Protein AF-A0A3M0K2I4-F1 (afdb_monomer_lite)

Sequence (155 aa):
MTFRAHPDPTQSLIPAYPCSLKLPDVLGKASSTHLDQNLFRFRSTHLEQILKVALRLKHENSGLSQILDQAEDWLCRLRAMAEEPQNSLPDIVIWMLQGDKRVAFARVPAHQVLYSRNIPNCCGRNCGKLQTIFLKVPLEERPGGILIFQTVFPH

Organism: NCBI:txid333673

Radius of gyration: 23.23 Å; chains: 1; bounding box: 52×56×61 Å

Structure (mmCIF, N/CA/C/O backbone):
data_AF-A0A3M0K2I4-F1
#
_entry.id   AF-A0A3M0K2I4-F1
#
loop_
_atom_site.group_PDB
_atom_site.id
_atom_site.type_symbol
_atom_site.label_atom_id
_atom_site.label_alt_id
_atom_site.label_comp_id
_atom_site.label_asym_id
_atom_site.label_entity_id
_atom_site.label_seq_id
_atom_site.pdbx_PDB_ins_code
_atom_site.Cartn_x
_atom_site.Cartn_y
_atom_site.Cartn_z
_atom_site.occupancy
_atom_site.B_iso_or_equiv
_atom_site.auth_seq_id
_atom_site.auth_comp_id
_atom_site.auth_asym_id
_atom_site.auth_atom_id
_atom_site.pdbx_PDB_model_num
ATOM 1 N N . MET A 1 1 ? 8.329 -45.652 9.429 1.00 36.06 1 MET A N 1
ATOM 2 C CA . MET A 1 1 ? 9.598 -44.898 9.353 1.00 36.06 1 MET A CA 1
ATOM 3 C C . MET A 1 1 ? 9.454 -43.842 8.272 1.00 36.06 1 MET A C 1
ATOM 5 O O . MET A 1 1 ? 9.585 -44.140 7.096 1.00 36.06 1 MET A O 1
ATOM 9 N N . THR A 1 2 ? 9.054 -42.640 8.668 1.00 29.14 2 THR A N 1
ATOM 10 C CA . THR A 1 2 ? 8.869 -41.480 7.793 1.00 29.14 2 THR A CA 1
ATOM 11 C C . THR A 1 2 ? 10.192 -40.728 7.705 1.00 29.14 2 THR A C 1
ATOM 13 O O . THR A 1 2 ? 10.646 -40.146 8.688 1.00 29.14 2 THR A O 1
ATOM 16 N N . PHE A 1 3 ? 10.832 -40.764 6.536 1.00 31.88 3 PHE A N 1
ATOM 17 C CA . PHE A 1 3 ? 12.002 -39.941 6.249 1.00 31.88 3 PHE A CA 1
ATOM 18 C C . PHE A 1 3 ? 11.559 -38.479 6.112 1.00 31.88 3 PHE A C 1
ATOM 20 O O . PHE A 1 3 ? 10.826 -38.124 5.191 1.00 31.88 3 PHE A O 1
ATOM 27 N N . ARG A 1 4 ? 11.988 -37.630 7.052 1.00 32.47 4 ARG A N 1
ATOM 28 C CA . ARG A 1 4 ? 11.958 -36.172 6.896 1.00 32.47 4 ARG A CA 1
ATOM 29 C C . ARG A 1 4 ? 13.015 -35.790 5.862 1.00 32.47 4 ARG A C 1
ATOM 31 O O . ARG A 1 4 ? 14.201 -35.978 6.113 1.00 32.47 4 ARG A O 1
ATOM 38 N N . ALA A 1 5 ? 12.587 -35.239 4.731 1.00 37.50 5 ALA A N 1
ATOM 39 C CA . ALA A 1 5 ? 13.474 -34.481 3.862 1.00 37.50 5 ALA A CA 1
ATOM 40 C C . ALA A 1 5 ? 13.844 -33.167 4.569 1.00 37.50 5 ALA A C 1
ATOM 42 O O . ALA A 1 5 ? 12.971 -32.437 5.044 1.00 37.50 5 ALA A O 1
ATOM 43 N N . HIS A 1 6 ? 15.144 -32.908 4.680 1.00 34.66 6 HIS A N 1
ATOM 44 C CA . HIS A 1 6 ? 15.691 -31.619 5.090 1.00 34.66 6 HIS A CA 1
ATOM 45 C C . HIS A 1 6 ? 15.278 -30.543 4.066 1.00 34.66 6 HIS A C 1
ATOM 47 O O . HIS A 1 6 ? 15.349 -30.820 2.868 1.00 34.66 6 HIS A O 1
ATOM 53 N N . PRO A 1 7 ? 14.863 -29.335 4.484 1.00 38.84 7 PRO A N 1
ATOM 54 C CA . PRO A 1 7 ? 14.606 -28.254 3.544 1.00 38.84 7 PRO A CA 1
ATOM 55 C C . PRO A 1 7 ? 15.931 -27.687 3.013 1.00 38.84 7 PRO A C 1
ATOM 57 O O . PRO A 1 7 ? 16.844 -27.385 3.782 1.00 38.84 7 PRO A O 1
ATOM 60 N N . ASP A 1 8 ? 16.012 -27.574 1.690 1.00 39.84 8 ASP A N 1
ATOM 61 C CA . ASP A 1 8 ? 17.095 -26.952 0.925 1.00 39.84 8 ASP A CA 1
ATOM 62 C C . ASP A 1 8 ? 17.180 -25.439 1.245 1.00 39.84 8 ASP A C 1
ATOM 64 O O . ASP A 1 8 ? 16.156 -24.749 1.165 1.00 39.84 8 ASP A O 1
ATOM 68 N N . PRO A 1 9 ? 18.352 -24.887 1.622 1.00 40.03 9 PRO A N 1
ATOM 69 C CA . PRO A 1 9 ? 18.477 -23.495 2.056 1.00 40.03 9 PRO A CA 1
ATOM 70 C C . PRO A 1 9 ? 18.473 -22.458 0.917 1.00 40.03 9 PRO A C 1
ATOM 72 O O . PRO A 1 9 ? 18.740 -21.285 1.170 1.00 40.03 9 PRO A O 1
ATOM 75 N N . THR A 1 10 ? 18.147 -22.839 -0.323 1.00 45.34 10 THR A N 1
ATOM 76 C CA . THR A 1 10 ? 18.149 -21.917 -1.478 1.00 45.34 10 THR A CA 1
ATOM 77 C C . THR A 1 10 ? 16.777 -21.425 -1.956 1.00 45.34 10 THR A C 1
ATOM 79 O O . THR A 1 10 ? 16.711 -20.657 -2.915 1.00 45.34 10 THR A O 1
ATOM 82 N N . GLN A 1 11 ? 15.673 -21.738 -1.268 1.00 42.94 11 GLN A N 1
ATOM 83 C CA . GLN A 1 11 ? 14.376 -21.109 -1.566 1.00 42.94 11 GLN A CA 1
ATOM 84 C C . GLN A 1 11 ? 14.270 -19.705 -0.954 1.00 42.94 11 GLN A C 1
ATOM 86 O O . GLN A 1 11 ? 13.594 -19.475 0.048 1.00 42.94 11 GLN A O 1
ATOM 91 N N . SER A 1 12 ? 14.896 -18.727 -1.608 1.00 41.69 12 SER A N 1
ATOM 92 C CA . SER A 1 12 ? 14.383 -17.363 -1.560 1.00 41.69 12 SER A CA 1
ATOM 93 C C . SER A 1 12 ? 13.002 -17.368 -2.230 1.00 41.69 12 SER A C 1
ATOM 95 O O . SER A 1 12 ? 12.858 -17.567 -3.433 1.00 41.69 12 SER A O 1
ATOM 97 N N . LEU A 1 13 ? 11.951 -17.216 -1.424 1.00 44.44 13 LEU A N 1
ATOM 98 C CA . LEU A 1 13 ? 10.554 -17.117 -1.860 1.00 44.44 13 LEU A CA 1
ATOM 99 C C . LEU A 1 13 ? 10.289 -15.767 -2.552 1.00 44.44 13 LEU A C 1
ATOM 101 O O . LEU A 1 13 ? 9.473 -14.971 -2.094 1.00 44.44 13 LEU A O 1
ATOM 105 N N . ILE A 1 14 ? 10.979 -15.495 -3.658 1.00 44.84 14 ILE A N 1
ATOM 106 C CA . ILE A 1 14 ? 10.552 -14.474 -4.612 1.00 44.84 14 ILE A CA 1
ATOM 107 C C . ILE A 1 14 ? 9.775 -15.231 -5.690 1.00 44.84 14 ILE A C 1
ATOM 109 O O . ILE A 1 14 ? 10.387 -15.973 -6.459 1.00 44.84 14 ILE A O 1
ATOM 113 N N . PRO A 1 15 ? 8.436 -15.112 -5.757 1.00 43.97 15 PRO A N 1
ATOM 114 C CA . PRO A 1 15 ? 7.691 -15.675 -6.871 1.00 43.97 15 PRO A CA 1
ATOM 115 C C . PRO A 1 15 ? 8.275 -15.091 -8.157 1.00 43.97 15 PRO A C 1
ATOM 117 O O . PRO A 1 15 ? 8.374 -13.869 -8.290 1.00 43.97 15 PRO A O 1
ATOM 120 N N . ALA A 1 16 ? 8.695 -15.948 -9.086 1.00 45.38 16 ALA A N 1
ATOM 121 C CA . ALA A 1 16 ? 9.114 -15.523 -10.412 1.00 45.38 16 ALA A CA 1
ATOM 122 C C . ALA A 1 16 ? 7.874 -15.009 -11.157 1.00 45.38 16 ALA A C 1
ATOM 124 O O . ALA A 1 16 ? 7.193 -15.750 -11.864 1.00 45.38 16 ALA A O 1
ATOM 125 N N . TYR A 1 17 ? 7.519 -13.746 -10.931 1.00 57.38 17 TYR A N 1
ATOM 126 C CA . TYR A 1 17 ? 6.464 -13.094 -11.687 1.00 57.38 17 TYR A CA 1
ATOM 127 C C . TYR A 1 17 ? 6.949 -12.921 -13.129 1.00 57.38 17 TYR A C 1
ATOM 129 O O . TYR A 1 17 ? 8.079 -12.469 -13.337 1.00 57.38 17 TYR A O 1
ATOM 137 N N . PRO A 1 18 ? 6.129 -13.254 -14.139 1.00 61.19 18 PRO A N 1
ATOM 138 C CA . PRO A 1 18 ? 6.494 -12.982 -15.518 1.00 61.19 18 PRO A CA 1
ATOM 139 C C . PRO A 1 18 ? 6.716 -11.472 -15.674 1.00 61.19 18 PRO A C 1
ATOM 141 O O . PRO A 1 18 ? 5.798 -10.679 -15.468 1.00 61.19 18 PRO A O 1
ATOM 144 N N . CYS A 1 19 ? 7.929 -11.064 -16.062 1.00 62.16 19 CYS A N 1
ATOM 145 C CA . CYS A 1 19 ? 8.335 -9.660 -16.242 1.00 62.16 19 CYS A CA 1
ATOM 146 C C . CYS A 1 19 ? 7.599 -8.928 -17.387 1.00 62.16 19 CYS A C 1
ATOM 148 O O . CYS A 1 19 ? 8.018 -7.858 -17.815 1.00 62.16 19 CYS A O 1
ATOM 150 N N . SER A 1 20 ? 6.521 -9.511 -17.913 1.00 68.44 20 SER A N 1
ATOM 151 C CA . SER A 1 20 ? 5.720 -9.006 -19.032 1.00 68.44 20 SER A CA 1
ATOM 15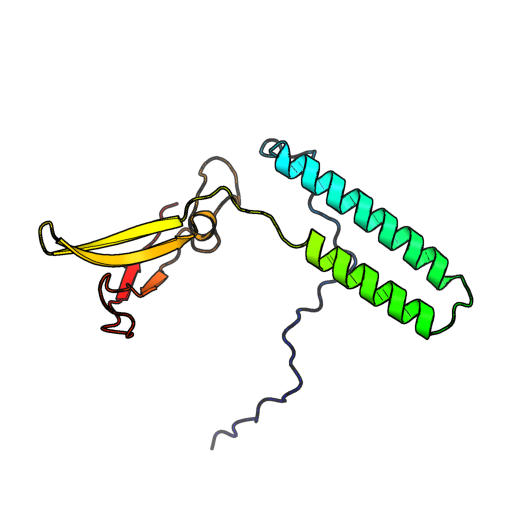2 C C . SER A 1 20 ? 4.336 -8.509 -18.604 1.00 68.44 20 SER A C 1
ATOM 154 O O . SER A 1 20 ? 3.528 -8.138 -19.456 1.00 68.44 20 SER A O 1
ATOM 156 N N . LEU A 1 21 ? 4.032 -8.512 -17.302 1.00 79.19 21 LEU A N 1
ATOM 157 C CA . LEU A 1 21 ? 2.770 -7.985 -16.790 1.00 79.19 21 LEU A CA 1
ATOM 158 C C . LEU A 1 21 ? 2.736 -6.461 -16.938 1.00 79.19 21 LEU A C 1
ATOM 160 O O . LEU A 1 21 ? 3.612 -5.750 -16.447 1.00 79.19 21 LEU A O 1
ATOM 164 N N . LYS A 1 22 ? 1.704 -5.961 -17.620 1.00 80.94 22 LYS A N 1
ATOM 165 C CA . LYS A 1 22 ? 1.441 -4.524 -17.719 1.00 80.94 22 LYS A CA 1
ATOM 166 C C . LYS A 1 22 ? 0.856 -4.005 -16.409 1.00 80.94 22 LYS A C 1
ATOM 168 O O . LYS A 1 22 ? 0.205 -4.749 -15.674 1.00 80.94 22 LYS A O 1
ATOM 173 N N . LEU A 1 23 ? 1.051 -2.712 -16.153 1.00 83.19 23 LEU A N 1
ATOM 174 C CA . LEU A 1 23 ? 0.337 -2.032 -15.077 1.00 83.19 23 LEU A CA 1
ATOM 175 C C . LEU A 1 23 ? -1.183 -2.184 -15.287 1.00 83.19 23 LEU A C 1
ATOM 177 O O . LEU A 1 23 ? -1.637 -2.111 -16.433 1.00 83.19 23 LEU A O 1
ATOM 181 N N . PRO A 1 24 ? -1.968 -2.392 -14.214 1.00 82.75 24 PRO A N 1
ATOM 182 C CA . PRO A 1 24 ? -3.424 -2.425 -14.306 1.00 82.75 24 PRO A CA 1
ATOM 183 C C . PRO A 1 24 ? -3.956 -1.138 -14.939 1.00 82.75 24 PRO A C 1
ATOM 185 O O . PRO A 1 24 ? -3.485 -0.060 -14.587 1.00 82.75 24 PRO A O 1
ATOM 188 N N . ASP A 1 25 ? -4.942 -1.234 -15.833 1.00 80.75 25 ASP A N 1
ATOM 189 C CA . ASP A 1 25 ? -5.581 -0.036 -16.382 1.00 80.75 25 ASP A CA 1
ATOM 190 C C . ASP A 1 25 ? -6.425 0.657 -15.304 1.00 80.75 25 ASP A C 1
ATOM 192 O O . ASP A 1 25 ? -7.357 0.084 -14.729 1.00 80.75 25 ASP A O 1
ATOM 196 N N . VAL A 1 26 ? -6.046 1.898 -15.021 1.00 83.44 26 VAL A N 1
ATOM 197 C CA . VAL A 1 26 ? -6.665 2.768 -14.022 1.00 83.44 26 VAL A CA 1
ATOM 198 C C . VAL A 1 26 ? -7.490 3.869 -14.694 1.00 83.44 26 VAL A C 1
ATOM 200 O O . VAL A 1 26 ? -8.502 4.297 -14.146 1.00 83.44 26 VAL A O 1
ATOM 203 N N . LEU A 1 27 ? -7.120 4.295 -15.907 1.00 80.50 27 LEU A N 1
ATOM 204 C CA . LEU A 1 27 ? -7.743 5.436 -16.585 1.00 80.50 27 LEU A CA 1
ATOM 205 C C . LEU A 1 27 ? -9.151 5.109 -17.102 1.00 80.50 27 LEU A C 1
ATOM 207 O O . LEU A 1 27 ? -10.000 5.994 -17.153 1.00 80.50 27 LEU A O 1
ATOM 211 N N . GLY A 1 28 ? -9.413 3.845 -17.444 1.00 77.62 28 GLY A N 1
ATOM 212 C CA . GLY A 1 28 ? -10.737 3.373 -17.863 1.00 77.62 28 GLY A CA 1
ATOM 213 C C . GLY A 1 28 ? -11.697 3.031 -16.717 1.00 77.62 28 GLY A C 1
ATOM 214 O O . GLY A 1 28 ? -12.832 2.625 -16.968 1.00 77.62 28 GLY A O 1
ATOM 215 N N . LYS A 1 29 ? -11.268 3.146 -15.451 1.00 81.75 29 LYS A N 1
ATOM 216 C CA . LYS A 1 29 ? -12.018 2.625 -14.301 1.00 81.75 29 LYS A CA 1
ATOM 217 C C . LYS A 1 29 ? -12.831 3.726 -13.617 1.00 81.75 29 LYS A C 1
ATOM 219 O O . LYS A 1 29 ? -12.270 4.668 -13.069 1.00 81.75 29 LYS A O 1
ATOM 224 N N . ALA A 1 30 ? -14.156 3.562 -13.562 1.00 75.25 30 ALA A N 1
ATOM 225 C CA . ALA A 1 30 ? -15.070 4.548 -12.966 1.00 75.25 30 ALA A CA 1
ATOM 226 C C . ALA A 1 30 ? -14.790 4.857 -11.480 1.00 75.25 30 ALA A C 1
ATOM 228 O O . ALA A 1 30 ? -15.122 5.934 -10.999 1.00 75.25 30 ALA A O 1
ATOM 229 N N . SER A 1 31 ? -14.170 3.926 -10.750 1.00 76.75 31 SER A N 1
ATOM 230 C CA . SER A 1 31 ? -13.798 4.091 -9.340 1.00 76.75 31 SER A CA 1
ATOM 231 C C . SER A 1 31 ? -12.413 4.710 -9.125 1.00 76.75 31 SER A C 1
ATOM 233 O O . SER A 1 31 ? -11.968 4.791 -7.983 1.00 76.75 31 SER A O 1
ATOM 235 N N . SER A 1 32 ? -11.691 5.064 -10.191 1.00 82.06 32 SER A N 1
ATOM 236 C CA . SER A 1 32 ? -10.334 5.593 -10.081 1.00 82.06 32 SER A CA 1
ATOM 237 C C . SER A 1 32 ? -10.340 7.006 -9.513 1.00 82.06 32 SER A C 1
ATOM 239 O O . SER A 1 32 ? -10.924 7.922 -10.093 1.00 82.06 32 SER A O 1
ATOM 241 N N . THR A 1 33 ? -9.590 7.216 -8.438 1.00 83.94 33 THR A N 1
ATOM 242 C CA . THR A 1 33 ? -9.345 8.552 -7.895 1.00 83.94 33 THR A CA 1
ATOM 243 C C . THR A 1 33 ? -8.303 9.300 -8.730 1.00 83.94 33 THR A C 1
ATOM 245 O O . THR A 1 33 ? -7.554 8.702 -9.504 1.00 83.94 33 THR A O 1
ATOM 248 N N . HIS A 1 34 ? -8.213 10.621 -8.559 1.00 84.88 34 HIS A N 1
ATOM 249 C CA . HIS A 1 34 ? -7.163 11.430 -9.189 1.00 84.88 34 HIS A CA 1
ATOM 250 C C . HIS A 1 34 ? -5.751 10.996 -8.750 1.00 84.88 34 HIS A C 1
ATOM 252 O O . HIS A 1 34 ? -4.812 11.053 -9.542 1.00 84.88 34 HIS A O 1
ATOM 258 N N . LEU A 1 35 ? -5.603 10.516 -7.508 1.00 84.12 35 LEU A N 1
ATOM 259 C CA . LEU A 1 35 ? -4.343 9.964 -7.012 1.00 84.12 35 LEU A CA 1
ATOM 260 C C . LEU A 1 35 ? -3.965 8.689 -7.771 1.00 84.12 35 LEU A C 1
ATOM 262 O O . LEU A 1 35 ? -2.836 8.594 -8.247 1.00 84.12 35 LEU A O 1
ATOM 266 N N . ASP A 1 36 ? -4.916 7.770 -7.959 1.00 85.50 36 ASP A N 1
ATOM 267 C CA . ASP A 1 36 ? -4.692 6.534 -8.718 1.00 85.50 36 ASP A CA 1
ATOM 268 C C . ASP A 1 36 ? -4.273 6.844 -10.162 1.00 85.50 36 ASP A C 1
ATOM 270 O O . ASP A 1 36 ? -3.321 6.259 -10.681 1.00 85.50 36 ASP A O 1
ATOM 274 N N . GLN A 1 37 ? -4.938 7.810 -10.808 1.00 89.06 37 GLN A N 1
ATOM 275 C CA . GLN A 1 37 ? -4.610 8.229 -12.175 1.00 89.06 37 GLN A CA 1
ATOM 276 C C . GLN A 1 37 ? -3.205 8.833 -12.264 1.00 89.06 37 GLN A C 1
ATOM 278 O O . GLN A 1 37 ? -2.445 8.501 -13.177 1.00 89.06 37 GLN A O 1
ATOM 283 N N . ASN A 1 38 ? -2.844 9.706 -11.320 1.00 88.75 38 ASN A N 1
ATOM 284 C CA . ASN A 1 38 ? -1.515 10.311 -11.270 1.00 88.75 38 ASN A CA 1
ATOM 285 C C . ASN A 1 38 ? -0.435 9.264 -11.026 1.00 88.75 38 ASN A C 1
ATOM 287 O O . ASN A 1 38 ? 0.584 9.269 -11.714 1.00 88.75 38 ASN A O 1
ATOM 291 N N . LEU A 1 39 ? -0.674 8.336 -10.102 1.00 88.12 39 LEU A N 1
ATOM 292 C CA . LEU A 1 39 ? 0.260 7.264 -9.799 1.00 88.12 39 LEU A CA 1
ATOM 293 C C . LEU A 1 39 ? 0.427 6.306 -10.980 1.00 88.12 39 LEU A C 1
ATOM 295 O O . LEU A 1 39 ? 1.549 5.923 -11.307 1.00 88.12 39 LEU A O 1
ATOM 299 N N . PHE A 1 40 ? -0.664 5.967 -11.668 1.00 90.56 40 PHE A N 1
ATOM 300 C CA . PHE A 1 40 ? -0.617 5.169 -12.888 1.00 90.56 40 PHE A CA 1
ATOM 301 C C . PHE A 1 40 ? 0.208 5.855 -13.981 1.00 90.56 40 PHE A C 1
ATOM 303 O O . PHE A 1 40 ? 1.100 5.227 -14.554 1.00 90.56 40 PHE A O 1
ATOM 310 N N . ARG A 1 41 ? -0.034 7.146 -14.251 1.00 91.44 41 ARG A N 1
ATOM 311 C CA . ARG A 1 41 ? 0.738 7.920 -15.242 1.00 91.44 41 ARG A CA 1
ATOM 312 C C . ARG A 1 41 ? 2.212 8.007 -14.857 1.00 91.44 41 ARG A C 1
ATOM 314 O O . ARG A 1 41 ? 3.074 7.786 -15.707 1.00 91.44 41 ARG A O 1
ATOM 321 N N . PHE A 1 42 ? 2.493 8.278 -13.583 1.00 91.38 42 PHE A N 1
ATOM 322 C CA . PHE A 1 42 ? 3.842 8.337 -13.030 1.00 91.38 42 PHE A CA 1
ATOM 323 C C . PHE A 1 42 ? 4.582 7.011 -13.241 1.00 91.38 42 PHE A C 1
ATOM 325 O O . PHE A 1 42 ? 5.618 6.999 -13.906 1.00 91.38 42 PHE A O 1
ATOM 332 N N . ARG A 1 43 ? 4.016 5.890 -12.775 1.00 91.88 43 ARG A N 1
ATOM 333 C CA . ARG A 1 43 ? 4.605 4.550 -12.924 1.00 91.88 43 ARG A CA 1
ATOM 334 C C . ARG A 1 43 ? 4.777 4.161 -14.392 1.00 91.88 43 ARG A C 1
ATOM 336 O O . ARG A 1 43 ? 5.844 3.687 -14.765 1.00 91.88 43 ARG A O 1
ATOM 343 N N . SER A 1 44 ? 3.768 4.401 -15.230 1.00 91.62 44 SER A N 1
ATOM 344 C CA . SER A 1 44 ? 3.817 4.061 -16.661 1.00 91.62 44 SER A CA 1
ATOM 345 C C . SER A 1 44 ? 4.952 4.798 -17.368 1.00 91.62 44 SER A C 1
ATOM 347 O O . SER A 1 44 ? 5.789 4.170 -18.008 1.00 91.62 44 SER A O 1
ATOM 349 N N . THR A 1 45 ? 5.047 6.114 -17.161 1.00 92.44 45 THR A N 1
ATOM 350 C CA . THR A 1 45 ? 6.083 6.950 -17.787 1.00 92.44 45 THR A CA 1
ATOM 351 C C . THR A 1 45 ? 7.488 6.518 -17.362 1.00 92.44 45 THR A C 1
ATOM 353 O O . THR A 1 45 ? 8.389 6.415 -18.191 1.00 92.44 45 THR A O 1
ATOM 356 N N . HIS A 1 46 ? 7.693 6.230 -16.076 1.00 93.12 46 HIS A N 1
ATOM 357 C CA . HIS A 1 46 ? 9.003 5.816 -15.568 1.00 93.12 46 HIS A CA 1
ATOM 358 C C . HIS A 1 46 ? 9.395 4.412 -16.041 1.00 93.12 46 HIS A C 1
ATOM 360 O O . HIS A 1 46 ? 10.553 4.191 -16.392 1.00 93.12 46 HIS A O 1
ATOM 366 N N . LEU A 1 47 ? 8.449 3.469 -16.104 1.00 92.62 47 LEU A N 1
ATOM 367 C CA . LEU A 1 47 ? 8.709 2.140 -16.664 1.00 92.62 47 LEU A CA 1
ATOM 368 C C . LEU A 1 47 ? 9.079 2.218 -18.148 1.00 92.62 47 LEU A C 1
ATOM 370 O O . LEU A 1 47 ? 10.026 1.558 -18.570 1.00 92.62 47 LEU A O 1
ATOM 374 N N . GLU A 1 48 ? 8.392 3.053 -18.930 1.00 92.00 48 GLU A N 1
ATOM 375 C CA . GLU A 1 48 ? 8.732 3.295 -20.338 1.00 92.00 48 GLU A CA 1
ATOM 376 C C . GLU A 1 48 ? 10.135 3.894 -20.496 1.00 92.00 48 GLU A C 1
ATOM 378 O O . GLU A 1 48 ? 10.895 3.483 -21.376 1.00 92.00 48 GLU A O 1
ATOM 383 N N . GLN A 1 49 ? 10.513 4.830 -19.622 1.00 93.31 49 GLN A N 1
ATOM 384 C CA . GLN A 1 49 ? 11.862 5.394 -19.602 1.00 93.31 49 GLN A CA 1
ATOM 385 C C . GLN A 1 49 ? 12.917 4.328 -19.288 1.00 93.31 49 GLN A C 1
ATOM 387 O O . GLN A 1 49 ? 13.894 4.220 -20.030 1.00 93.31 49 GLN A O 1
ATOM 392 N N . ILE A 1 50 ? 12.713 3.515 -18.245 1.00 93.44 50 ILE A N 1
ATOM 393 C CA . ILE A 1 50 ? 13.623 2.416 -17.883 1.00 93.44 50 ILE A CA 1
ATOM 394 C C . ILE A 1 50 ? 13.760 1.438 -19.054 1.00 93.44 50 ILE A C 1
ATOM 396 O O . ILE A 1 50 ? 14.879 1.122 -19.454 1.00 93.44 50 ILE A O 1
ATOM 400 N N . LEU A 1 51 ? 12.645 1.027 -19.666 1.00 91.62 51 LEU A N 1
ATOM 401 C CA . LEU A 1 51 ? 12.639 0.142 -20.832 1.00 91.62 51 LEU A CA 1
ATOM 402 C C . LEU A 1 51 ? 13.459 0.733 -21.987 1.00 91.62 51 LEU A C 1
ATOM 404 O O . LEU A 1 51 ? 14.290 0.045 -22.577 1.00 91.62 51 LEU A O 1
ATOM 408 N N . LYS A 1 52 ? 13.256 2.016 -22.303 1.00 91.75 52 LYS A N 1
ATOM 409 C CA . LYS A 1 52 ? 13.969 2.695 -23.390 1.00 91.75 52 LYS A CA 1
ATOM 410 C C . LYS A 1 52 ? 15.476 2.751 -23.140 1.00 91.75 52 LYS A C 1
ATOM 412 O O . LYS A 1 52 ? 16.253 2.560 -24.074 1.00 91.75 52 LYS A O 1
ATOM 417 N N . VAL A 1 53 ? 15.902 3.018 -21.904 1.00 91.56 53 VAL A N 1
ATOM 418 C CA . VAL A 1 53 ? 17.330 3.016 -21.547 1.00 91.56 53 VAL A CA 1
ATOM 419 C C . VAL A 1 53 ? 17.888 1.594 -21.606 1.00 91.56 53 VAL A C 1
ATOM 421 O O . VAL A 1 53 ? 18.928 1.394 -22.223 1.00 91.56 53 VAL A O 1
ATOM 424 N N . ALA A 1 54 ? 17.173 0.603 -21.070 1.00 90.88 54 ALA A N 1
ATOM 425 C CA . ALA A 1 54 ? 17.594 -0.795 -21.094 1.00 90.88 54 ALA A CA 1
ATOM 426 C C . ALA A 1 54 ? 17.751 -1.351 -22.516 1.00 90.88 54 ALA A C 1
ATOM 428 O O . ALA A 1 54 ? 18.716 -2.057 -22.802 1.00 90.88 54 ALA A O 1
ATOM 429 N N . LEU A 1 55 ? 16.843 -0.996 -23.430 1.00 90.06 55 LEU A N 1
ATOM 430 C CA . LEU A 1 55 ? 16.934 -1.391 -24.836 1.00 90.06 55 LEU A CA 1
ATOM 431 C C . LEU A 1 55 ? 18.147 -0.774 -25.539 1.00 90.06 55 LEU A C 1
ATOM 433 O O . LEU A 1 55 ? 18.802 -1.467 -26.313 1.00 90.06 55 LEU A O 1
ATOM 437 N N . ARG A 1 56 ? 18.473 0.496 -25.257 1.00 88.50 56 ARG A N 1
ATOM 438 C CA . ARG A 1 56 ? 19.695 1.127 -25.786 1.00 88.50 56 ARG A CA 1
ATOM 439 C C . ARG A 1 56 ? 20.945 0.451 -25.240 1.00 88.50 56 ARG A C 1
ATOM 441 O O . ARG A 1 56 ? 21.772 0.004 -26.023 1.00 88.50 56 ARG A O 1
ATOM 448 N N . LEU A 1 57 ? 21.010 0.272 -23.923 1.00 88.56 57 LEU A N 1
ATOM 449 C CA . LEU A 1 57 ? 22.147 -0.352 -23.252 1.00 88.56 57 LEU A CA 1
ATOM 450 C C . LEU A 1 57 ? 22.397 -1.786 -23.739 1.00 88.56 57 LEU A C 1
ATOM 452 O O . LEU A 1 57 ? 23.539 -2.207 -23.849 1.00 88.56 57 LEU A O 1
ATOM 456 N N . LYS A 1 58 ? 21.337 -2.529 -24.085 1.00 83.81 58 LYS A N 1
ATOM 457 C CA . LYS A 1 58 ? 21.441 -3.870 -24.680 1.00 83.81 58 LYS A CA 1
ATOM 458 C C . LYS A 1 58 ? 22.127 -3.864 -26.054 1.00 83.81 58 LYS A C 1
ATOM 460 O O . LYS A 1 58 ? 22.711 -4.871 -26.440 1.00 83.81 58 LYS A O 1
ATOM 465 N N . HIS A 1 59 ? 21.973 -2.787 -26.822 1.00 83.88 59 HIS A N 1
ATOM 466 C CA . HIS A 1 59 ? 22.503 -2.662 -28.183 1.00 83.88 59 HIS A CA 1
ATOM 467 C C . HIS A 1 59 ? 23.867 -1.951 -28.214 1.00 83.88 59 HIS A C 1
ATOM 469 O O . HIS A 1 59 ? 24.562 -1.996 -29.227 1.00 83.88 59 HIS A O 1
ATOM 475 N N . GLU A 1 60 ? 24.248 -1.298 -27.119 1.00 82.19 60 GLU A N 1
ATOM 476 C CA . GLU A 1 60 ? 25.549 -0.668 -26.921 1.00 82.19 60 GLU A CA 1
ATOM 477 C C . GLU A 1 60 ? 26.562 -1.704 -26.393 1.00 82.19 60 GLU A C 1
ATOM 479 O O . GLU A 1 60 ? 26.239 -2.530 -25.542 1.00 82.19 60 GLU A O 1
ATOM 484 N N . ASN A 1 61 ? 27.813 -1.663 -26.870 1.00 76.56 61 ASN A N 1
ATOM 485 C CA . ASN A 1 61 ? 28.909 -2.482 -26.327 1.00 76.56 61 ASN A CA 1
ATOM 486 C C . ASN A 1 61 ? 29.428 -1.881 -25.007 1.00 76.56 61 ASN A C 1
ATOM 488 O O . ASN A 1 61 ? 30.590 -1.488 -24.896 1.00 76.56 61 ASN A O 1
ATOM 492 N N . SER A 1 62 ? 28.542 -1.755 -24.024 1.00 81.75 62 SER A N 1
ATOM 493 C CA . SER A 1 62 ? 28.847 -1.161 -22.724 1.00 81.75 62 SER A CA 1
ATOM 494 C C . SER A 1 62 ? 29.563 -2.164 -21.819 1.00 81.75 62 SER A C 1
ATOM 496 O O . SER A 1 62 ? 29.282 -3.364 -21.832 1.00 81.75 62 SER A O 1
ATOM 498 N N . GLY A 1 63 ? 30.516 -1.678 -21.021 1.00 88.31 63 GLY A N 1
ATOM 499 C CA . GLY A 1 63 ? 31.258 -2.522 -20.084 1.00 88.31 63 GLY A CA 1
ATOM 500 C C . GLY A 1 63 ? 30.363 -3.054 -18.960 1.00 88.31 63 GLY A C 1
ATOM 501 O O . GLY A 1 63 ? 29.443 -2.367 -18.518 1.00 88.31 63 GLY A O 1
ATOM 502 N N . LEU A 1 64 ? 30.670 -4.250 -18.445 1.00 89.31 64 LEU A N 1
ATOM 503 C CA . LEU A 1 64 ? 29.884 -4.921 -17.396 1.00 89.31 64 LEU A CA 1
ATOM 504 C C . LEU A 1 64 ? 29.609 -4.020 -16.179 1.00 89.31 64 LEU A C 1
ATOM 506 O O . LEU A 1 64 ? 28.495 -4.015 -15.670 1.00 89.31 64 LEU A O 1
ATOM 510 N N . SER A 1 65 ? 30.599 -3.231 -15.745 1.00 89.88 65 SER A N 1
ATOM 511 C CA . SER A 1 65 ? 30.449 -2.298 -14.617 1.00 89.88 65 SER A CA 1
ATOM 512 C C . SER A 1 65 ? 29.340 -1.274 -14.861 1.00 89.88 65 SER A C 1
ATOM 514 O O . SER A 1 65 ? 28.482 -1.096 -14.009 1.00 89.88 65 SER A O 1
ATOM 516 N N . GLN A 1 66 ? 29.299 -0.668 -16.051 1.00 88.62 66 GLN A N 1
ATOM 517 C CA . GLN A 1 66 ? 28.276 0.324 -16.399 1.00 88.62 66 GLN A CA 1
ATOM 518 C C . GLN A 1 66 ? 26.879 -0.304 -16.445 1.00 88.62 66 GLN A C 1
ATOM 520 O O . GLN A 1 66 ? 25.897 0.328 -16.066 1.00 88.62 66 GLN A O 1
ATOM 525 N N . ILE A 1 67 ? 26.789 -1.562 -16.893 1.00 90.56 67 ILE A N 1
ATOM 526 C CA . ILE A 1 67 ? 25.528 -2.307 -16.908 1.00 90.56 67 ILE A CA 1
ATOM 527 C C . ILE A 1 67 ? 25.035 -2.568 -15.484 1.00 90.56 67 ILE A C 1
ATOM 529 O O . ILE A 1 67 ? 23.846 -2.401 -15.215 1.00 90.56 67 ILE A O 1
ATOM 533 N N . LEU A 1 68 ? 25.935 -2.957 -14.580 1.00 93.12 68 LEU A N 1
ATOM 534 C CA . LEU A 1 68 ? 25.600 -3.208 -13.180 1.00 93.12 68 LEU A CA 1
ATOM 535 C C . LEU A 1 68 ? 25.153 -1.931 -12.465 1.00 93.12 68 LEU A C 1
ATOM 537 O O . LEU A 1 68 ? 24.083 -1.942 -11.858 1.00 93.12 68 LEU A O 1
ATOM 541 N N . ASP A 1 69 ? 25.896 -0.832 -12.617 1.00 92.75 69 ASP A N 1
ATOM 542 C CA . ASP A 1 69 ? 25.544 0.463 -12.017 1.00 92.75 69 ASP A CA 1
ATOM 543 C C . ASP A 1 69 ? 24.146 0.913 -12.469 1.00 92.75 69 ASP A C 1
ATOM 545 O O . ASP A 1 69 ? 23.305 1.342 -11.675 1.00 92.75 69 ASP A O 1
ATOM 549 N N . GLN A 1 70 ? 23.856 0.750 -13.763 1.00 93.50 70 GLN A N 1
ATOM 550 C CA . GLN A 1 70 ? 22.568 1.124 -14.326 1.00 93.50 70 GLN A CA 1
ATOM 551 C C . GLN A 1 70 ? 21.425 0.204 -13.860 1.00 93.50 70 GLN A C 1
ATOM 553 O O . GLN A 1 70 ? 20.302 0.677 -13.656 1.00 93.50 70 GLN A O 1
ATOM 558 N N . ALA A 1 71 ? 21.693 -1.092 -13.677 1.00 92.56 71 ALA A N 1
ATOM 559 C CA . ALA A 1 71 ? 20.720 -2.046 -13.156 1.00 92.56 71 ALA A CA 1
ATOM 560 C C . ALA A 1 71 ? 20.372 -1.771 -11.685 1.00 92.56 71 ALA A C 1
ATOM 562 O O . ALA A 1 71 ? 19.201 -1.863 -11.306 1.00 92.56 71 ALA A O 1
ATOM 563 N N . GLU A 1 72 ? 21.358 -1.400 -10.869 1.00 94.62 72 GLU A N 1
ATOM 564 C CA . GLU A 1 72 ? 21.145 -1.033 -9.468 1.00 94.62 72 GLU A CA 1
ATOM 565 C C . GLU A 1 72 ? 20.321 0.258 -9.340 1.00 94.62 72 GLU A C 1
ATOM 567 O O . GLU A 1 72 ? 19.354 0.301 -8.574 1.00 94.62 72 GLU A O 1
ATOM 572 N N . ASP A 1 73 ? 20.602 1.266 -10.172 1.00 95.00 73 ASP A N 1
ATOM 573 C CA . ASP A 1 73 ? 19.788 2.485 -10.269 1.00 95.00 73 ASP A CA 1
ATOM 574 C C . ASP A 1 73 ? 18.327 2.178 -10.652 1.00 95.00 73 ASP A C 1
ATOM 576 O O . ASP A 1 73 ? 17.394 2.662 -10.001 1.00 95.00 73 ASP A O 1
ATOM 580 N N . TRP A 1 74 ? 18.088 1.318 -11.650 1.00 94.56 74 TRP A N 1
ATOM 581 C CA . TRP A 1 74 ? 16.724 0.899 -11.998 1.00 94.56 74 TRP A CA 1
ATOM 582 C C . TRP A 1 74 ? 16.029 0.169 -10.854 1.00 94.56 74 TRP A C 1
ATOM 584 O O . TRP A 1 74 ? 14.855 0.426 -10.595 1.00 94.56 74 TRP A O 1
ATOM 594 N N . LEU A 1 75 ? 16.731 -0.722 -10.157 1.00 92.69 75 LEU A N 1
ATOM 595 C CA . LEU A 1 75 ? 16.184 -1.467 -9.028 1.00 92.69 75 LEU A CA 1
ATOM 596 C C . LEU A 1 75 ? 15.777 -0.534 -7.879 1.00 92.69 75 LEU A C 1
ATOM 598 O O . LEU A 1 75 ? 14.685 -0.690 -7.326 1.00 92.69 75 LEU A O 1
ATOM 602 N N . CYS A 1 76 ? 16.590 0.474 -7.567 1.00 92.44 76 CYS A N 1
ATOM 603 C CA . CYS A 1 76 ? 16.247 1.511 -6.594 1.00 92.44 76 CYS A CA 1
ATOM 604 C C . CYS A 1 76 ? 14.991 2.294 -7.009 1.00 92.44 76 CYS A C 1
ATOM 606 O O . CYS A 1 76 ? 14.068 2.452 -6.207 1.00 92.44 76 CYS A O 1
ATOM 608 N N . ARG A 1 77 ? 14.900 2.715 -8.276 1.00 92.00 77 ARG A N 1
ATOM 609 C CA . ARG A 1 77 ? 13.719 3.425 -8.803 1.00 92.00 77 ARG A CA 1
ATOM 610 C C . ARG A 1 77 ? 12.462 2.561 -8.777 1.00 92.00 77 ARG A C 1
ATOM 612 O O . ARG A 1 77 ? 11.403 3.032 -8.374 1.00 92.00 77 ARG A O 1
ATOM 619 N N . LEU A 1 78 ? 12.569 1.295 -9.181 1.00 91.25 78 LEU A N 1
ATOM 620 C CA . LEU A 1 78 ? 11.456 0.345 -9.169 1.00 91.25 78 LEU A CA 1
ATOM 621 C C . LEU A 1 78 ? 10.930 0.120 -7.749 1.00 91.25 78 LEU A C 1
ATOM 623 O O . LEU A 1 78 ? 9.717 0.119 -7.557 1.00 91.25 78 LEU A O 1
ATOM 627 N N . ARG A 1 79 ? 11.819 -0.013 -6.755 1.00 88.69 79 ARG A N 1
ATOM 628 C CA . ARG A 1 79 ? 11.430 -0.121 -5.339 1.00 88.69 79 ARG A CA 1
ATOM 629 C C . ARG A 1 79 ? 10.664 1.111 -4.871 1.00 88.69 79 ARG A C 1
ATOM 631 O O . ARG A 1 79 ? 9.562 0.963 -4.358 1.00 88.69 79 ARG A O 1
ATOM 638 N N . ALA A 1 80 ? 11.193 2.305 -5.132 1.00 86.94 80 ALA A N 1
ATOM 639 C CA . ALA A 1 80 ? 10.533 3.554 -4.755 1.00 86.94 80 ALA A CA 1
ATOM 640 C C . ALA A 1 80 ? 9.151 3.717 -5.419 1.00 86.94 80 ALA A C 1
ATOM 642 O O . ALA A 1 80 ? 8.212 4.188 -4.791 1.00 86.94 80 ALA A O 1
ATOM 643 N N . MET A 1 81 ? 8.994 3.295 -6.678 1.00 88.00 81 MET A N 1
ATOM 644 C CA . MET A 1 81 ? 7.698 3.334 -7.371 1.00 88.00 81 MET A CA 1
ATOM 645 C C . MET A 1 81 ? 6.701 2.283 -6.877 1.00 88.00 81 MET A C 1
ATOM 647 O O . MET A 1 81 ? 5.490 2.486 -6.999 1.00 88.00 81 MET A O 1
ATOM 651 N N . ALA A 1 82 ? 7.193 1.139 -6.400 1.00 83.88 82 ALA A N 1
ATOM 652 C CA . ALA A 1 82 ? 6.365 0.055 -5.883 1.00 83.88 82 ALA A CA 1
ATOM 653 C C . ALA A 1 82 ? 5.776 0.383 -4.506 1.00 83.88 82 ALA A C 1
ATOM 655 O O . ALA A 1 82 ? 4.739 -0.172 -4.142 1.00 83.88 82 ALA A O 1
ATOM 656 N N . GLU A 1 83 ? 6.400 1.293 -3.760 1.00 77.94 83 GLU A N 1
ATOM 657 C CA . GLU A 1 83 ? 5.828 1.811 -2.525 1.00 77.94 83 GLU A CA 1
ATOM 658 C C . GLU A 1 83 ? 4.557 2.606 -2.839 1.00 77.94 83 GLU A C 1
ATOM 660 O O . GLU A 1 83 ? 4.554 3.593 -3.572 1.00 77.94 83 GLU A O 1
ATOM 665 N N . GLU A 1 84 ? 3.435 2.128 -2.311 1.00 66.12 84 GLU A N 1
ATOM 666 C CA . GLU A 1 84 ? 2.147 2.800 -2.393 1.00 66.12 84 GLU A CA 1
ATOM 667 C C . GLU A 1 84 ? 2.017 3.696 -1.151 1.00 66.12 84 GLU A C 1
ATOM 669 O O . GLU A 1 84 ? 1.886 3.160 -0.045 1.00 66.12 84 GLU A O 1
ATOM 674 N N . PRO A 1 85 ? 2.068 5.037 -1.271 1.00 63.28 85 PRO A N 1
ATOM 675 C CA . PRO A 1 85 ? 1.998 5.929 -0.119 1.00 63.28 85 PRO A CA 1
ATOM 676 C C . PRO A 1 85 ? 0.563 5.979 0.430 1.00 63.28 85 PRO A C 1
ATOM 678 O O . PRO A 1 85 ? -0.182 6.932 0.221 1.00 63.28 85 PRO A O 1
ATOM 681 N N . GLN A 1 86 ? 0.149 4.941 1.152 1.00 60.44 86 GLN A N 1
ATOM 682 C CA . GLN A 1 86 ? -1.132 4.886 1.859 1.00 60.44 86 GLN A CA 1
ATOM 683 C C . GLN A 1 86 ? -1.010 5.577 3.222 1.00 60.44 86 GLN A C 1
ATOM 685 O O . GLN A 1 86 ? -1.068 4.938 4.269 1.00 60.44 86 GLN A O 1
ATOM 690 N N . ASN A 1 87 ? -0.834 6.900 3.210 1.00 57.69 87 ASN A N 1
ATOM 691 C CA . ASN A 1 87 ? -0.700 7.706 4.433 1.00 57.69 87 ASN A CA 1
ATOM 692 C C . ASN A 1 87 ? -2.041 8.226 4.989 1.00 57.69 87 ASN A C 1
ATOM 694 O O . ASN A 1 87 ? -2.042 8.961 5.973 1.00 57.69 87 ASN A O 1
ATOM 698 N N . SER A 1 88 ? -3.181 7.891 4.374 1.00 60.06 88 SER A N 1
ATOM 699 C CA . SER A 1 88 ? -4.469 8.537 4.680 1.00 60.06 88 SER A CA 1
ATOM 700 C C . SER A 1 88 ? -5.537 7.640 5.307 1.00 60.06 88 SER A C 1
ATOM 702 O O . SER A 1 88 ? -6.522 8.170 5.818 1.00 60.06 88 SER A O 1
ATOM 704 N N . LEU A 1 89 ? -5.381 6.312 5.303 1.00 68.31 89 LEU A N 1
ATOM 705 C CA . LEU A 1 89 ? -6.357 5.429 5.943 1.00 68.31 89 LEU A CA 1
ATOM 706 C C . LEU A 1 89 ? -5.979 5.213 7.414 1.00 68.31 89 LEU A C 1
ATOM 708 O O . LEU A 1 89 ? -4.946 4.594 7.677 1.00 68.31 89 LEU A O 1
ATOM 712 N N . PRO A 1 90 ? -6.783 5.702 8.378 1.00 82.00 90 PRO A N 1
ATOM 713 C CA . PRO A 1 90 ? -6.478 5.516 9.788 1.00 82.00 90 PRO A CA 1
ATOM 714 C C . PRO A 1 90 ? -6.560 4.034 10.165 1.00 82.00 90 PRO A C 1
ATOM 716 O O . PRO A 1 90 ? -7.345 3.269 9.599 1.00 82.00 90 PRO A O 1
ATOM 719 N N . ASP A 1 91 ? -5.779 3.627 11.162 1.00 87.75 91 ASP A N 1
ATOM 720 C CA . ASP A 1 91 ? -5.958 2.314 11.775 1.00 87.75 91 ASP A CA 1
ATOM 721 C C . ASP A 1 91 ? -7.278 2.262 12.549 1.00 87.75 91 ASP A C 1
ATOM 723 O O . ASP A 1 91 ? -7.661 3.205 13.243 1.00 87.75 91 ASP A O 1
ATOM 727 N N . ILE A 1 92 ? -7.933 1.108 12.498 1.00 87.88 92 ILE A N 1
ATOM 728 C CA . ILE A 1 92 ? -9.040 0.765 13.385 1.00 87.88 92 ILE A CA 1
ATOM 729 C C . ILE A 1 92 ? -8.446 0.343 14.726 1.00 87.88 92 ILE A C 1
ATOM 731 O O . ILE A 1 92 ? -7.546 -0.497 14.773 1.00 87.88 92 ILE A O 1
ATOM 735 N N . VAL A 1 93 ? -8.966 0.888 15.824 1.00 89.12 93 VAL A N 1
ATOM 736 C CA . VAL A 1 93 ? -8.572 0.475 17.175 1.00 89.12 93 VAL A CA 1
ATOM 737 C C . VAL A 1 93 ? -9.685 -0.357 17.794 1.00 89.12 93 VAL A C 1
ATOM 739 O O . VAL A 1 93 ? -10.793 0.133 18.000 1.00 89.12 93 VAL A O 1
ATOM 742 N N . ILE A 1 94 ? -9.382 -1.612 18.115 1.00 89.50 94 ILE A N 1
ATOM 743 C CA . ILE A 1 94 ? -10.268 -2.494 18.876 1.00 89.50 94 ILE A CA 1
ATOM 744 C C . ILE A 1 94 ? -9.872 -2.372 20.341 1.00 89.50 94 ILE A C 1
ATOM 746 O O . ILE A 1 94 ? -8.718 -2.632 20.666 1.00 89.50 94 ILE A O 1
ATOM 750 N N . TRP A 1 95 ? -10.808 -1.999 21.211 1.00 90.88 95 TRP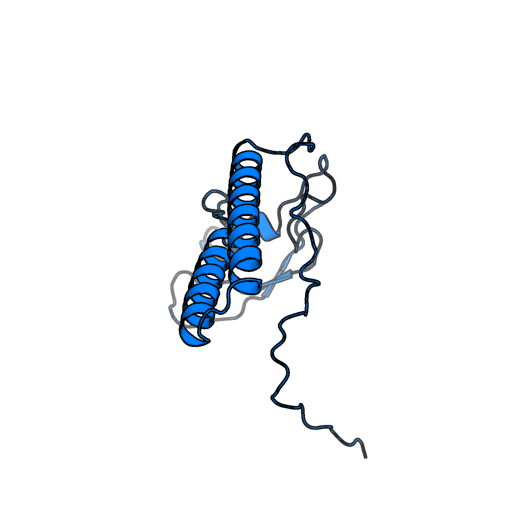 A N 1
ATOM 751 C CA . TRP A 1 95 ? -10.602 -1.937 22.658 1.00 90.88 95 TRP A CA 1
ATOM 752 C C . TRP A 1 95 ? -11.317 -3.090 23.355 1.00 90.88 95 TRP A C 1
ATOM 754 O O . TRP A 1 95 ? -12.488 -3.350 23.090 1.00 90.88 95 TRP A O 1
ATOM 764 N N . MET A 1 96 ? -10.635 -3.731 24.296 1.00 88.88 96 MET A N 1
ATOM 765 C CA . MET A 1 96 ? -11.253 -4.599 25.286 1.00 88.88 96 MET A CA 1
ATOM 766 C C . MET A 1 96 ? -11.613 -3.776 26.516 1.00 88.88 96 MET A C 1
ATOM 768 O O . MET A 1 96 ? -10.783 -3.023 27.036 1.00 88.88 96 MET A O 1
ATOM 772 N N . LEU A 1 97 ? -12.853 -3.932 26.970 1.00 88.94 97 LEU A N 1
ATOM 773 C CA . LEU A 1 97 ? -13.405 -3.217 28.111 1.00 88.94 97 LEU A CA 1
ATOM 774 C C . LEU A 1 97 ? -13.674 -4.178 29.274 1.00 88.94 97 LEU A C 1
ATOM 776 O O . LEU A 1 97 ? -14.137 -5.298 29.066 1.00 88.94 97 LEU A O 1
ATOM 780 N N . GLN A 1 98 ? -13.418 -3.718 30.495 1.00 87.25 98 GLN A N 1
ATOM 781 C CA . GLN A 1 98 ? -13.894 -4.327 31.735 1.00 87.25 98 GLN A CA 1
ATOM 782 C C . GLN A 1 98 ? -14.676 -3.255 32.502 1.00 87.25 98 GLN A C 1
ATOM 784 O O . GLN A 1 98 ? -14.086 -2.363 33.118 1.00 87.25 98 GLN A O 1
ATOM 789 N N . GLY A 1 99 ? -16.007 -3.298 32.409 1.00 92.25 99 GLY A N 1
ATOM 790 C CA . GLY A 1 99 ? -16.836 -2.132 32.736 1.00 92.25 99 GLY A CA 1
ATOM 791 C C . GLY A 1 99 ? -16.468 -0.958 31.823 1.00 92.25 99 GLY A C 1
ATOM 792 O O . GLY A 1 99 ? -16.304 -1.147 30.621 1.00 92.25 99 GLY A O 1
ATOM 793 N N . ASP A 1 100 ? -16.237 0.221 32.400 1.00 91.88 100 ASP A N 1
ATOM 794 C CA . ASP A 1 100 ? -15.833 1.422 31.649 1.00 91.88 100 ASP A CA 1
ATOM 795 C C . ASP A 1 100 ? -14.314 1.526 31.415 1.00 91.88 100 ASP A C 1
ATOM 797 O O . ASP A 1 100 ? -13.823 2.472 30.792 1.00 91.88 100 ASP A O 1
ATOM 801 N N . LYS A 1 101 ? -13.530 0.562 31.919 1.00 89.19 101 LYS A N 1
ATOM 802 C CA . LYS A 1 101 ? -12.068 0.582 31.808 1.00 89.19 101 LYS A CA 1
ATOM 803 C C . LYS A 1 101 ? -11.605 -0.110 30.535 1.00 89.19 101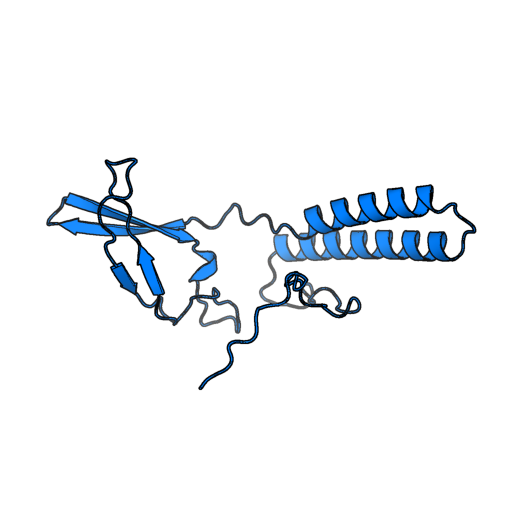 LYS A C 1
ATOM 805 O O . LYS A 1 101 ? -11.933 -1.266 30.289 1.00 89.19 101 LYS A O 1
ATOM 810 N N . ARG A 1 102 ? -10.759 0.575 29.768 1.00 90.81 102 ARG A N 1
ATOM 811 C CA . ARG A 1 102 ? -10.017 0.019 28.630 1.00 90.81 102 ARG A CA 1
ATOM 812 C C . ARG A 1 102 ? -8.827 -0.796 29.133 1.00 90.81 102 ARG A C 1
ATOM 814 O O . ARG A 1 102 ? -7.877 -0.220 29.653 1.00 90.81 102 ARG A O 1
ATOM 821 N N . VAL A 1 103 ? -8.885 -2.117 28.986 1.00 89.12 103 VAL A N 1
ATOM 822 C CA . VAL A 1 103 ? -7.892 -3.046 29.561 1.00 89.12 103 VAL A CA 1
ATOM 823 C C . VAL A 1 103 ? -6.900 -3.594 28.536 1.00 89.12 103 VAL A C 1
ATOM 825 O O . VAL A 1 103 ? -5.781 -3.937 28.902 1.00 89.12 103 VAL A O 1
ATOM 828 N N . ALA A 1 104 ? -7.265 -3.631 27.251 1.00 89.38 104 ALA A N 1
ATOM 829 C CA . ALA A 1 104 ? -6.366 -4.035 26.170 1.00 89.38 104 ALA A CA 1
ATOM 830 C C . ALA A 1 104 ? -6.813 -3.443 24.824 1.00 89.38 104 ALA A C 1
ATOM 832 O O . ALA A 1 104 ? -7.969 -3.043 24.683 1.00 89.38 104 ALA A O 1
ATOM 833 N N . PHE A 1 105 ? -5.922 -3.378 23.834 1.00 89.50 105 PHE A N 1
ATOM 834 C CA . PHE A 1 105 ? -6.253 -2.874 22.501 1.00 89.50 105 PHE A CA 1
ATOM 835 C C . PHE A 1 105 ? -5.479 -3.548 21.369 1.00 89.50 105 PHE A C 1
ATOM 837 O O . PHE A 1 105 ? -4.376 -4.040 21.566 1.00 89.50 105 PHE A O 1
ATOM 844 N N . ALA A 1 106 ? -6.006 -3.496 20.151 1.00 89.25 106 ALA A N 1
ATOM 845 C CA . ALA A 1 106 ? -5.243 -3.782 18.940 1.00 89.25 106 ALA A CA 1
ATOM 846 C C . ALA A 1 106 ? -5.482 -2.709 17.885 1.00 89.25 106 ALA A C 1
ATOM 848 O O . ALA A 1 106 ? -6.578 -2.164 17.775 1.00 89.25 106 ALA A O 1
ATOM 849 N N . ARG A 1 107 ? -4.445 -2.438 17.091 1.00 87.94 107 ARG A N 1
ATOM 850 C CA . ARG A 1 107 ? -4.535 -1.613 15.885 1.00 87.94 107 ARG A CA 1
ATOM 851 C C . ARG A 1 107 ? -4.618 -2.531 14.675 1.00 87.94 107 ARG A C 1
ATOM 853 O O . ARG A 1 107 ? -3.777 -3.413 14.518 1.00 87.94 107 ARG A O 1
ATOM 860 N N . VAL A 1 108 ? -5.622 -2.316 13.839 1.00 87.56 108 VAL A N 1
ATOM 861 C CA . VAL A 1 108 ? -5.843 -3.053 12.596 1.00 87.56 108 VAL A CA 1
ATOM 862 C C . VAL A 1 108 ? -5.820 -2.048 11.447 1.00 87.56 108 VAL A C 1
ATOM 864 O O . VAL A 1 108 ? -6.666 -1.154 11.429 1.00 87.56 108 VAL A O 1
ATOM 867 N N . PRO A 1 109 ? -4.900 -2.172 10.475 1.00 88.25 109 PRO A N 1
ATOM 868 C CA . PRO A 1 109 ? -4.880 -1.266 9.334 1.00 88.25 109 PRO A CA 1
ATOM 869 C C . PRO A 1 109 ? -6.1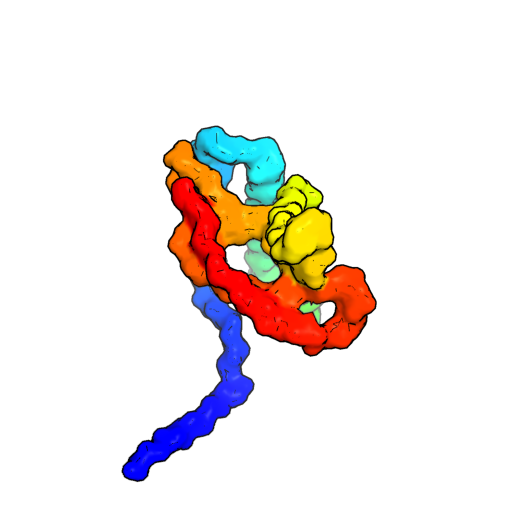80 -1.363 8.537 1.00 88.25 109 PRO A C 1
ATOM 871 O O . PRO A 1 109 ? -6.542 -2.453 8.081 1.00 88.25 109 PRO A O 1
ATOM 874 N N . ALA A 1 110 ? -6.880 -0.238 8.349 1.00 86.88 110 ALA A N 1
ATOM 875 C CA . ALA A 1 110 ? -8.206 -0.240 7.727 1.00 86.88 110 ALA A CA 1
ATOM 876 C C . ALA A 1 110 ? -8.190 -0.897 6.339 1.00 86.88 110 ALA A C 1
ATOM 878 O O . ALA A 1 110 ? -9.031 -1.744 6.048 1.00 86.88 110 ALA A O 1
ATOM 879 N N . HIS A 1 111 ? -7.175 -0.614 5.517 1.00 83.94 111 HIS A N 1
ATOM 880 C CA . HIS A 1 111 ? -7.033 -1.194 4.175 1.00 83.94 111 HIS A CA 1
ATOM 881 C C . HIS A 1 111 ? -7.017 -2.736 4.147 1.00 83.94 111 HIS A C 1
ATOM 883 O O . HIS A 1 111 ? -7.286 -3.328 3.106 1.00 83.94 111 HIS A O 1
ATOM 889 N N . GLN A 1 112 ? -6.719 -3.415 5.262 1.00 86.00 112 GLN A N 1
ATOM 890 C CA . GLN A 1 112 ? -6.746 -4.879 5.318 1.00 86.00 112 GLN A CA 1
ATOM 891 C C . GLN A 1 112 ? -8.147 -5.445 5.525 1.00 86.00 112 GLN A C 1
ATOM 893 O O . GLN A 1 112 ? -8.355 -6.616 5.224 1.00 86.00 112 GLN A O 1
ATOM 898 N N . VAL A 1 113 ? -9.100 -4.651 6.008 1.00 87.12 113 VAL A N 1
ATOM 899 C CA . VAL A 1 113 ? -10.422 -5.129 6.443 1.00 87.12 113 VAL A CA 1
ATOM 900 C C . VAL A 1 113 ? -11.593 -4.342 5.857 1.00 87.12 113 VAL A C 1
ATOM 902 O O . VAL A 1 113 ? -12.739 -4.720 6.072 1.00 87.12 113 VAL A O 1
ATOM 905 N N . LEU A 1 114 ? -11.316 -3.272 5.104 1.00 84.94 114 LEU A N 1
ATOM 906 C CA . LEU A 1 114 ? -12.323 -2.501 4.378 1.00 84.94 114 LEU A CA 1
ATOM 907 C C . LEU A 1 114 ? -13.138 -3.383 3.430 1.00 84.94 114 LEU A C 1
ATOM 909 O O . LEU A 1 114 ? -12.644 -4.368 2.881 1.00 84.94 114 LEU A O 1
ATOM 913 N N . TYR A 1 115 ? -14.377 -2.977 3.191 1.00 84.75 115 TYR A N 1
ATOM 914 C CA . TYR A 1 115 ? -15.267 -3.643 2.260 1.00 84.75 115 TYR A CA 1
ATOM 915 C C . TYR A 1 115 ? -16.161 -2.624 1.553 1.00 84.75 115 TYR A C 1
ATOM 917 O O . TYR A 1 115 ? -16.627 -1.664 2.165 1.00 84.75 115 TYR A O 1
ATOM 925 N N . SER A 1 116 ? -16.409 -2.849 0.264 1.00 81.31 116 SER A N 1
ATOM 926 C CA . SER A 1 116 ? -17.344 -2.072 -0.544 1.00 81.31 116 SER A CA 1
ATOM 927 C C . SER A 1 116 ? -18.356 -3.000 -1.210 1.00 81.31 116 SER A C 1
ATOM 929 O O . SER A 1 116 ? -17.973 -3.887 -1.969 1.00 81.31 116 SER A O 1
ATOM 931 N N . ARG A 1 117 ? -19.655 -2.751 -0.986 1.00 81.69 117 ARG A N 1
ATOM 932 C CA . ARG A 1 117 ? -20.750 -3.447 -1.698 1.00 81.69 117 ARG A CA 1
ATOM 933 C C . ARG A 1 117 ? -20.815 -3.080 -3.175 1.00 81.69 117 ARG A C 1
ATOM 935 O O . ARG A 1 117 ? -21.246 -3.882 -3.994 1.00 81.69 117 ARG A O 1
ATOM 942 N N . ASN A 1 118 ? -20.410 -1.855 -3.500 1.00 79.50 118 ASN A N 1
ATOM 943 C CA . ASN A 1 118 ? -20.676 -1.243 -4.800 1.00 79.50 118 ASN A CA 1
ATOM 944 C C . ASN A 1 118 ? -19.525 -1.421 -5.794 1.00 79.50 118 ASN A C 1
ATOM 946 O O . ASN A 1 118 ? -19.714 -1.180 -6.983 1.00 79.50 118 ASN A O 1
ATOM 950 N N . ILE A 1 119 ? -18.330 -1.802 -5.330 1.00 77.44 119 ILE A N 1
ATOM 951 C CA . ILE A 1 119 ? -17.149 -1.936 -6.186 1.00 77.44 119 ILE A CA 1
ATOM 952 C C . ILE A 1 119 ? -16.579 -3.350 -6.024 1.00 77.44 119 ILE A C 1
ATOM 954 O O . ILE A 1 119 ? -15.980 -3.652 -4.986 1.00 77.44 119 ILE A O 1
ATOM 958 N N . PRO A 1 120 ? -16.741 -4.225 -7.035 1.00 70.81 120 PRO A N 1
ATOM 959 C CA . PRO A 1 120 ? -16.193 -5.574 -7.000 1.00 70.81 120 PRO A CA 1
ATOM 960 C C . PRO A 1 120 ? -14.682 -5.548 -6.752 1.00 70.81 120 PRO A C 1
ATOM 962 O O . PRO A 1 120 ? -13.964 -4.733 -7.333 1.00 70.81 120 PRO A O 1
ATOM 965 N N . ASN A 1 121 ? -14.194 -6.457 -5.907 1.00 69.62 121 ASN A N 1
ATOM 966 C CA . ASN A 1 121 ? -12.782 -6.584 -5.522 1.00 69.62 121 ASN A CA 1
ATOM 967 C C . ASN A 1 121 ? -12.187 -5.381 -4.754 1.00 69.62 121 ASN A C 1
ATOM 969 O O . ASN A 1 121 ? -10.983 -5.366 -4.507 1.00 69.62 121 ASN A O 1
ATOM 973 N N . CYS A 1 122 ? -12.994 -4.406 -4.315 1.00 73.94 122 CYS A N 1
ATOM 974 C CA . CYS A 1 122 ? -12.576 -3.386 -3.344 1.00 73.94 122 CYS A CA 1
ATOM 975 C C . CYS A 1 122 ? -12.822 -3.867 -1.912 1.00 73.94 122 CYS A C 1
ATOM 977 O O . CYS A 1 122 ? -13.622 -3.304 -1.161 1.00 73.94 122 CYS A O 1
ATOM 979 N N . CYS A 1 123 ? -12.124 -4.935 -1.544 1.00 84.12 123 CYS A N 1
ATOM 980 C CA . CYS A 1 123 ? -12.110 -5.464 -0.193 1.00 84.12 123 CYS A CA 1
ATOM 981 C C . CYS A 1 123 ? -10.670 -5.634 0.282 1.00 84.12 123 CYS A C 1
ATOM 983 O O . CYS A 1 123 ? -9.786 -6.053 -0.469 1.00 84.12 123 CYS A O 1
ATOM 985 N N . GLY A 1 124 ? -10.435 -5.333 1.551 1.00 83.25 124 GLY A N 1
ATOM 986 C CA . GLY A 1 124 ? -9.182 -5.641 2.200 1.00 83.25 124 GLY A CA 1
ATOM 987 C C . GLY A 1 124 ? -8.952 -7.150 2.240 1.00 83.25 124 GLY A C 1
ATOM 988 O O . GLY A 1 124 ? -9.888 -7.951 2.274 1.00 83.25 124 GLY A O 1
ATOM 989 N N . ARG A 1 125 ? -7.682 -7.555 2.259 1.00 84.62 125 ARG A N 1
ATOM 990 C CA . ARG A 1 125 ? -7.271 -8.970 2.206 1.00 84.62 125 ARG A CA 1
ATOM 991 C C . ARG A 1 125 ? -7.878 -9.869 3.299 1.00 84.62 125 ARG A C 1
ATOM 993 O O . ARG A 1 125 ? -7.921 -11.086 3.114 1.00 84.62 125 ARG A O 1
ATOM 1000 N N . ASN A 1 126 ? -8.312 -9.284 4.416 1.00 86.81 126 ASN A N 1
ATOM 1001 C CA . ASN A 1 126 ? -8.884 -9.946 5.590 1.00 86.81 126 ASN A CA 1
ATOM 1002 C C . ASN A 1 126 ? -10.407 -9.742 5.716 1.00 86.81 126 ASN A C 1
ATOM 1004 O O . ASN A 1 126 ? -10.996 -10.199 6.693 1.00 86.81 126 ASN A O 1
ATOM 1008 N N . CYS A 1 127 ? -11.056 -9.076 4.757 1.00 86.00 127 CYS A N 1
ATOM 1009 C CA . CYS A 1 127 ? -12.512 -8.933 4.729 1.00 86.00 127 CYS A CA 1
ATOM 1010 C C . CYS A 1 127 ? -13.198 -10.313 4.714 1.00 86.00 127 CYS A C 1
ATOM 1012 O O . CYS A 1 127 ? -12.776 -11.205 3.974 1.00 86.00 127 CYS A O 1
ATOM 1014 N N . GLY A 1 128 ? -14.214 -10.502 5.564 1.00 83.69 128 GLY A N 1
ATOM 1015 C CA . GLY A 1 128 ? -14.969 -11.753 5.691 1.00 83.69 128 GLY A CA 1
ATOM 1016 C C . GLY A 1 128 ? -14.194 -12.935 6.278 1.00 83.69 128 GLY A C 1
ATOM 1017 O O . GLY A 1 128 ? -14.751 -14.020 6.428 1.00 83.69 128 GLY A O 1
ATOM 1018 N N . LYS A 1 129 ? -12.912 -12.761 6.626 1.00 86.75 129 LYS A N 1
ATOM 1019 C CA . LYS A 1 129 ? -12.075 -13.834 7.171 1.00 86.75 129 LYS A CA 1
ATOM 1020 C C . LYS A 1 129 ? -12.062 -13.776 8.690 1.00 86.75 129 LYS A C 1
ATOM 1022 O O . LYS A 1 129 ? -11.905 -12.706 9.273 1.00 86.75 129 LYS A O 1
ATOM 1027 N N . LEU A 1 130 ? -12.144 -14.945 9.322 1.00 86.38 130 LEU A N 1
ATOM 1028 C CA . LEU A 1 130 ? -11.853 -15.084 10.744 1.00 86.38 130 LEU A CA 1
ATOM 1029 C C . LEU A 1 130 ? -10.390 -14.705 10.987 1.00 86.38 130 LEU A C 1
ATOM 1031 O O . LEU A 1 130 ? -9.492 -15.233 10.327 1.00 86.38 130 LEU A O 1
ATOM 1035 N N . GLN A 1 131 ? -10.152 -13.773 11.903 1.00 83.25 131 GLN A N 1
ATOM 1036 C CA . GLN A 1 131 ? -8.812 -13.332 12.283 1.00 83.25 131 GLN A CA 1
ATOM 1037 C C . GLN A 1 131 ? -8.609 -13.511 13.784 1.00 83.25 131 GLN A C 1
ATOM 1039 O O . GLN A 1 131 ? -9.471 -13.136 14.575 1.00 83.25 131 GLN A O 1
ATOM 1044 N N . THR A 1 132 ? -7.445 -14.039 14.161 1.00 84.88 132 THR A N 1
ATOM 1045 C CA . THR A 1 132 ? -6.957 -14.047 15.544 1.00 84.88 132 THR A CA 1
ATOM 1046 C C . THR A 1 132 ? -6.137 -12.784 15.771 1.00 84.88 132 THR A C 1
ATOM 1048 O O . THR A 1 132 ? -5.071 -12.622 15.177 1.00 84.88 132 THR A O 1
ATOM 1051 N N . ILE A 1 133 ? -6.639 -11.882 16.612 1.00 85.31 133 ILE A N 1
ATOM 1052 C CA . ILE A 1 133 ? -5.986 -10.613 16.937 1.00 85.31 133 ILE A CA 1
ATOM 1053 C C . ILE A 1 133 ? -5.421 -10.690 18.353 1.00 85.31 133 ILE A C 1
ATOM 1055 O O . ILE A 1 133 ? -6.121 -11.070 19.291 1.00 85.31 133 ILE A O 1
ATOM 1059 N N . PHE A 1 134 ? -4.155 -10.304 18.489 1.00 84.12 134 PHE A N 1
ATOM 1060 C CA . PHE A 1 134 ? -3.442 -10.236 19.759 1.00 84.12 134 PHE A CA 1
ATOM 1061 C C . PHE A 1 134 ? -3.547 -8.816 20.315 1.00 84.12 134 PHE A C 1
ATOM 1063 O O . PHE A 1 134 ? -3.088 -7.862 19.681 1.00 84.12 134 PHE A O 1
ATOM 1070 N N . LEU A 1 135 ? -4.172 -8.673 21.482 1.00 85.81 135 LEU A N 1
ATOM 1071 C CA . LEU A 1 135 ? -4.338 -7.377 22.137 1.00 85.81 135 LEU A CA 1
ATOM 1072 C C . LEU A 1 135 ? -3.094 -7.010 22.965 1.00 85.81 135 LEU A C 1
ATOM 1074 O O . LEU A 1 135 ? -2.469 -7.867 23.581 1.00 85.81 135 LEU A O 1
ATOM 1078 N N . LYS A 1 136 ? -2.757 -5.721 22.991 1.00 85.56 136 LYS A N 1
ATOM 1079 C CA . LYS A 1 136 ? -1.712 -5.107 23.817 1.00 85.56 136 LYS A CA 1
ATOM 1080 C C . LYS A 1 136 ? -2.332 -4.467 25.054 1.00 85.56 136 LYS A C 1
ATOM 1082 O O . LYS A 1 136 ? -3.372 -3.814 24.953 1.00 85.56 136 LYS A O 1
ATOM 1087 N N . VAL A 1 137 ? 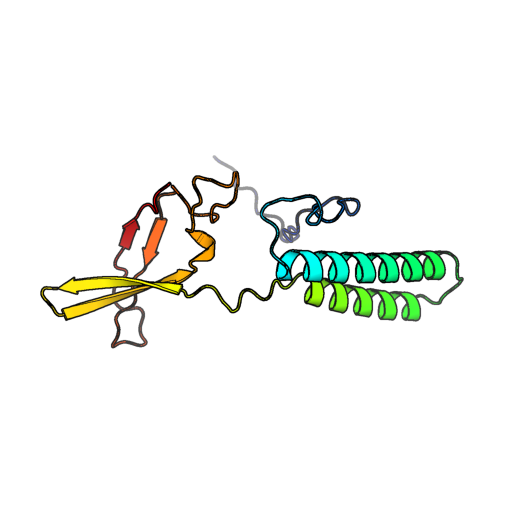-1.678 -4.599 26.203 1.00 83.75 137 VAL A N 1
ATOM 1088 C CA . VAL A 1 137 ? -2.075 -3.903 27.434 1.00 83.75 137 VAL A CA 1
ATOM 1089 C C . VAL A 1 137 ? -1.518 -2.468 27.399 1.00 83.75 137 VAL A C 1
ATOM 1091 O O . VAL A 1 137 ? -0.344 -2.297 27.077 1.00 83.75 137 VAL A O 1
ATOM 1094 N N . PRO A 1 138 ? -2.304 -1.421 27.718 1.00 76.94 138 PRO A N 1
ATOM 1095 C CA . PRO A 1 138 ? -1.865 -0.024 27.591 1.00 76.94 138 PRO A CA 1
ATOM 1096 C C . PRO A 1 138 ? -0.702 0.402 28.502 1.00 76.94 138 PRO A C 1
ATOM 1098 O O . PRO A 1 138 ? -0.157 1.480 28.287 1.00 76.94 138 PRO A O 1
ATOM 1101 N N . LEU A 1 139 ? -0.362 -0.390 29.529 1.00 70.81 139 LEU A N 1
ATOM 1102 C CA . LEU A 1 139 ? 0.553 -0.001 30.612 1.00 70.81 139 LEU A CA 1
ATOM 1103 C C . LEU A 1 139 ? 1.872 -0.792 30.679 1.00 70.81 139 LEU A C 1
ATOM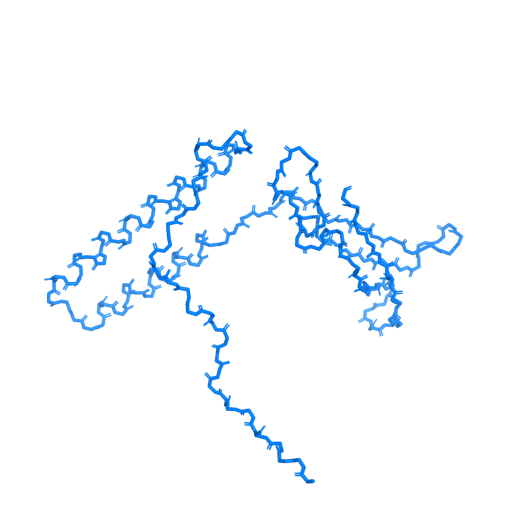 1105 O O . LEU A 1 139 ? 2.681 -0.498 31.554 1.00 70.81 139 LEU A O 1
ATOM 1109 N N . GLU A 1 140 ? 2.111 -1.785 29.814 1.00 56.94 140 GLU A N 1
ATOM 1110 C CA . GLU A 1 140 ? 3.282 -2.665 29.944 1.00 56.94 140 GLU A CA 1
ATOM 1111 C C . GLU A 1 140 ? 4.073 -2.792 28.631 1.00 56.94 140 GLU A C 1
ATOM 1113 O O . GLU A 1 140 ? 3.530 -3.168 27.595 1.00 56.94 140 GLU A O 1
ATOM 1118 N N . GLU A 1 141 ? 5.383 -2.511 28.684 1.00 52.66 141 GLU A N 1
ATOM 1119 C CA . GLU A 1 141 ? 6.344 -2.778 27.594 1.00 52.66 141 GLU A CA 1
ATOM 1120 C C . GLU A 1 141 ? 6.794 -4.252 27.531 1.00 52.66 141 GLU A C 1
ATOM 1122 O O . GLU A 1 141 ? 7.666 -4.624 26.746 1.00 52.66 141 GLU A O 1
ATOM 1127 N N . ARG A 1 142 ? 6.203 -5.124 28.353 1.00 49.66 142 ARG A N 1
ATOM 1128 C CA . ARG A 1 142 ? 6.407 -6.575 28.287 1.00 49.66 142 ARG A CA 1
ATOM 1129 C C . ARG A 1 142 ? 5.224 -7.229 27.579 1.00 49.66 142 ARG A C 1
ATOM 1131 O O . ARG A 1 142 ? 4.103 -6.743 27.717 1.00 49.66 142 ARG A O 1
ATOM 1138 N N . PRO A 1 143 ? 5.429 -8.342 26.850 1.00 50.00 143 PRO A N 1
ATOM 1139 C CA . PRO A 1 143 ? 4.337 -9.127 26.285 1.00 50.00 143 PRO A CA 1
ATOM 1140 C C . PRO A 1 143 ? 3.559 -9.827 27.415 1.00 50.00 143 PRO A C 1
ATOM 1142 O O . PRO A 1 143 ? 3.718 -11.018 27.666 1.00 50.00 143 PRO A O 1
ATOM 1145 N N . GLY A 1 144 ? 2.753 -9.057 28.145 1.00 47.16 144 GLY A N 1
ATOM 1146 C CA . GLY A 1 144 ? 1.837 -9.523 29.174 1.00 47.16 144 GLY A CA 1
ATOM 1147 C C . GLY A 1 144 ? 0.534 -9.983 28.533 1.00 47.16 144 GLY A C 1
ATOM 1148 O O . GLY A 1 144 ? -0.155 -9.185 27.906 1.00 47.16 144 GLY A O 1
ATOM 1149 N N . GLY A 1 145 ? 0.224 -11.275 28.680 1.00 54.50 145 GLY A N 1
ATOM 1150 C CA . GLY A 1 145 ? -1.066 -11.887 28.348 1.00 54.50 145 GLY A CA 1
ATOM 1151 C C . GLY A 1 145 ? -1.478 -11.805 26.875 1.00 54.50 145 GLY A C 1
ATOM 1152 O O . GLY A 1 145 ? -2.006 -10.802 26.407 1.00 54.50 145 GLY A O 1
ATOM 1153 N N . ILE A 1 146 ? -1.347 -12.912 26.144 1.00 55.72 146 ILE A N 1
ATOM 1154 C CA . ILE A 1 146 ? -1.999 -13.057 24.840 1.00 55.72 146 ILE A CA 1
ATOM 1155 C C . ILE A 1 146 ? -3.509 -13.195 25.079 1.00 55.72 146 ILE A C 1
ATOM 1157 O O . ILE A 1 146 ? -4.005 -14.274 25.399 1.00 55.72 146 ILE A O 1
ATOM 1161 N N . LEU A 1 147 ? -4.249 -12.098 24.931 1.00 60.38 147 LEU A N 1
ATOM 1162 C CA . LEU A 1 147 ? -5.701 -12.155 24.789 1.00 60.38 147 LEU A CA 1
ATOM 1163 C C . LEU A 1 147 ? -6.017 -12.312 23.305 1.00 60.38 147 LEU A C 1
ATOM 1165 O O . LEU A 1 147 ? -5.752 -11.417 22.500 1.00 60.38 147 LEU A O 1
ATOM 1169 N N . ILE A 1 148 ? -6.531 -13.493 22.960 1.00 66.25 148 ILE A N 1
ATOM 1170 C CA . ILE A 1 148 ? -6.968 -13.835 21.610 1.00 66.25 148 ILE A CA 1
ATOM 1171 C C . ILE A 1 148 ? -8.384 -13.310 21.434 1.00 66.25 148 ILE A C 1
ATOM 1173 O O . ILE A 1 148 ? -9.321 -13.804 22.058 1.00 66.25 148 ILE A O 1
ATOM 1177 N N . PHE A 1 149 ? -8.537 -12.330 20.552 1.00 70.62 149 PHE A N 1
ATOM 1178 C CA . PHE A 1 149 ? -9.842 -11.905 20.076 1.00 70.62 149 PHE A CA 1
ATOM 1179 C C . PHE A 1 149 ? -10.055 -12.456 18.669 1.00 70.62 149 PHE A C 1
ATOM 1181 O O . PHE A 1 149 ? -9.265 -12.182 17.763 1.00 70.62 149 PHE A O 1
ATOM 1188 N N . GLN A 1 150 ? -11.105 -13.255 18.493 1.00 76.62 150 GLN A N 1
ATOM 1189 C CA . GLN A 1 150 ? -11.537 -13.710 17.179 1.00 76.62 150 GLN A CA 1
ATOM 1190 C C . GLN A 1 150 ? -12.620 -12.774 16.656 1.00 76.62 150 GLN A C 1
ATOM 1192 O O . GLN A 1 150 ? -13.636 -12.564 17.312 1.00 76.62 150 GLN A O 1
ATOM 1197 N N . THR A 1 151 ? -12.398 -12.205 15.475 1.00 73.69 151 THR A N 1
ATOM 1198 C CA . THR A 1 151 ? -13.370 -11.321 14.825 1.00 73.69 151 THR A CA 1
ATOM 1199 C C . THR A 1 151 ? -13.441 -11.594 13.331 1.00 73.69 151 THR A C 1
ATOM 1201 O O . THR A 1 151 ? -12.475 -12.066 12.725 1.00 73.69 151 THR A O 1
ATOM 1204 N N . VAL A 1 152 ? -14.599 -11.296 12.751 1.00 77.69 152 VAL A N 1
ATOM 1205 C CA . VAL A 1 152 ? -14.841 -11.294 11.310 1.00 77.69 152 VAL A CA 1
ATOM 1206 C C . VAL A 1 152 ? -15.265 -9.881 10.940 1.00 77.69 152 VAL A C 1
ATOM 1208 O O . VAL A 1 152 ? -16.250 -9.367 11.468 1.00 77.69 152 VAL A O 1
ATOM 1211 N N . PHE A 1 153 ? -14.520 -9.248 10.037 1.00 74.88 153 PHE A N 1
ATOM 1212 C CA . PHE A 1 153 ? -14.921 -7.955 9.490 1.00 74.88 153 PHE A CA 1
ATOM 1213 C C . PHE A 1 153 ? -15.975 -8.174 8.401 1.00 74.88 153 PHE A C 1
ATOM 1215 O O . PHE A 1 153 ? -15.779 -9.053 7.556 1.00 74.88 153 PHE A O 1
ATOM 1222 N N . PRO A 1 154 ? -17.087 -7.423 8.429 1.00 66.88 154 PRO A N 1
ATOM 1223 C CA . PRO A 1 154 ? -18.236 -7.691 7.576 1.00 66.88 154 PRO A CA 1
ATOM 1224 C C . PRO A 1 154 ? -17.934 -7.533 6.075 1.00 66.88 154 PRO A C 1
ATOM 1226 O O . PRO A 1 154 ? -17.041 -6.778 5.675 1.00 66.88 154 PRO A O 1
ATOM 1229 N N . HIS A 1 155 ? -18.716 -8.272 5.280 1.00 60.59 155 HIS A N 1
ATOM 1230 C CA . HIS A 1 155 ? -19.037 -7.975 3.881 1.00 60.59 155 HIS A CA 1
ATOM 1231 C C . HIS A 1 155 ? -20.253 -7.018 3.801 1.00 60.59 155 HIS A C 1
ATOM 1233 O O . HIS A 1 155 ? -20.609 -6.345 4.792 1.00 60.59 155 HIS A O 1
#

Secondary structure (DSSP, 8-state):
----PPPPTT--------TTPPPPP-TT-TT--HHHHHHHHHHHHHHHHHHHHHHHHHHS---HHHHHHHHHHHHHHHHHHH-----SSPEEEEEEEETTEEEEEEEEEGGGT-B-SSSTT-B-TTTT-EEEEEPBPTT-SS-----EEEEE---

pLDDT: mean 77.52, std 16.82, range [29.14, 95.0]

Foldseek 3Di:
DDDDDDDDPPPPPDPPDPPPDDDDDQPPDPPRDPVNVVLNVVVVVVVVVLVVVVVVVVVDPDDPVVVVVSVVVVVVVVVVSPDDPPVPFAWDKDFDDDDPDGFWIDTHGCQQADDDPVDPPSGHVQAQHWDFDFIHGPPDPDSPDRDTDTDHRYD

InterPro domains:
  IPR012560 Ferlin A-domain [PF08165] (19-58)
  IPR012560 Ferlin A-domain [SM01200] (1-58)
  IPR012561 Ferlin B-domain [PF08150] (85-142)
  IPR012561 Ferlin B-domain [SM01201] (85-155)
  IPR037721 Ferlin family [PTHR12546] (23-141)